Protein AF-A0A662UZI4-F1 (afdb_monomer)

Mean predicted aligned error: 4.35 Å

pLDDT: mean 87.98, std 11.92, range [49.69, 98.0]

Structure (mmCIF, N/CA/C/O backbone):
data_AF-A0A662UZI4-F1
#
_entry.id   AF-A0A662UZI4-F1
#
loop_
_atom_site.group_PDB
_atom_site.id
_atom_site.type_symbol
_atom_site.label_atom_id
_atom_site.label_alt_id
_atom_site.label_comp_id
_atom_site.label_asym_id
_atom_site.label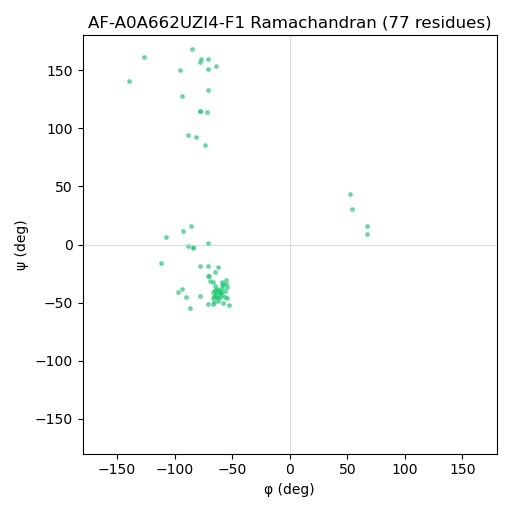_entity_id
_atom_site.label_seq_id
_atom_site.pdbx_PDB_ins_code
_atom_site.Cartn_x
_atom_site.Cartn_y
_atom_site.Cartn_z
_atom_site.occupancy
_atom_site.B_iso_or_equiv
_atom_site.auth_seq_id
_atom_site.auth_comp_id
_atom_site.auth_asym_id
_atom_site.auth_atom_id
_atom_site.pdbx_PDB_model_num
ATOM 1 N N . MET A 1 1 ? -1.721 0.558 14.953 1.00 70.94 1 MET A N 1
ATOM 2 C CA . MET A 1 1 ? -0.826 0.140 13.858 1.00 70.94 1 MET A CA 1
ATOM 3 C C . MET A 1 1 ? -0.934 -1.366 13.740 1.00 70.94 1 MET A C 1
ATOM 5 O O . MET A 1 1 ? -0.821 -2.032 14.765 1.00 70.94 1 MET A O 1
ATOM 9 N N . ILE A 1 2 ? -1.247 -1.886 12.557 1.00 77.06 2 ILE A N 1
ATOM 10 C CA . ILE A 1 2 ? -1.406 -3.329 12.341 1.00 77.06 2 ILE A CA 1
ATOM 11 C C . ILE A 1 2 ? -0.051 -4.038 12.415 1.00 77.06 2 ILE A C 1
ATOM 13 O O . ILE A 1 2 ? 0.910 -3.625 11.770 1.00 77.06 2 ILE A O 1
ATOM 17 N N . ASP A 1 3 ? 0.010 -5.143 13.159 1.00 78.06 3 ASP A N 1
ATOM 18 C CA . ASP A 1 3 ? 1.131 -6.079 13.101 1.00 78.06 3 ASP A CA 1
ATOM 19 C C . ASP A 1 3 ? 0.878 -7.128 12.013 1.00 78.06 3 ASP A C 1
ATOM 21 O O . ASP A 1 3 ? 0.234 -8.157 12.230 1.00 78.06 3 ASP A O 1
ATOM 25 N N . ALA A 1 4 ? 1.401 -6.863 10.817 1.00 76.06 4 ALA A N 1
ATOM 26 C CA . ALA A 1 4 ? 1.186 -7.712 9.652 1.00 76.06 4 ALA A CA 1
ATOM 27 C C . ALA A 1 4 ? 1.920 -9.069 9.708 1.00 76.06 4 ALA A C 1
ATOM 29 O O . ALA A 1 4 ? 1.815 -9.852 8.765 1.00 76.06 4 ALA A O 1
ATOM 30 N N . ARG A 1 5 ? 2.658 -9.389 10.786 1.00 78.06 5 ARG A N 1
ATOM 31 C CA . ARG A 1 5 ? 3.366 -10.678 10.936 1.00 78.06 5 ARG A CA 1
ATOM 32 C C . ARG A 1 5 ? 2.431 -11.885 11.030 1.00 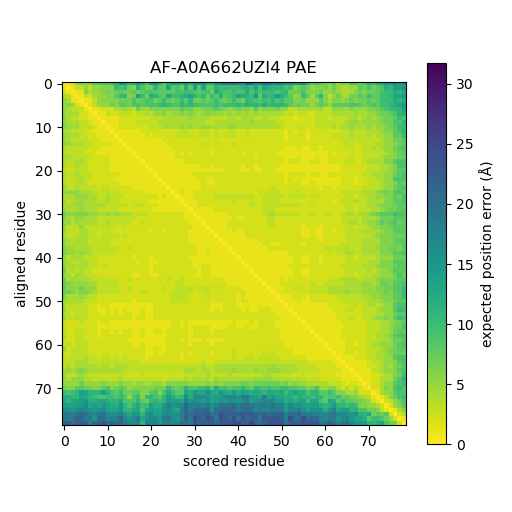78.06 5 ARG A C 1
ATOM 34 O O . ARG A 1 5 ? 2.864 -12.988 10.712 1.00 78.06 5 ARG A O 1
ATOM 41 N N . PHE A 1 6 ? 1.183 -11.679 11.449 1.00 76.38 6 PHE A N 1
ATOM 42 C CA . PHE A 1 6 ? 0.190 -12.743 11.645 1.00 76.38 6 PHE A CA 1
ATOM 43 C C . PHE A 1 6 ? -0.916 -12.752 10.581 1.00 76.38 6 PHE A C 1
ATOM 45 O O . PHE A 1 6 ? -1.878 -13.506 10.700 1.00 76.38 6 PHE A O 1
ATOM 52 N N . ILE A 1 7 ? -0.792 -11.920 9.544 1.00 82.88 7 ILE A N 1
ATOM 53 C CA . ILE A 1 7 ? -1.762 -11.846 8.450 1.00 82.88 7 ILE A CA 1
ATOM 54 C C . ILE A 1 7 ? -1.299 -12.766 7.323 1.00 82.88 7 ILE A C 1
ATOM 56 O O . ILE A 1 7 ? -0.174 -12.641 6.834 1.00 82.88 7 ILE A O 1
ATOM 60 N N . ASP A 1 8 ? -2.180 -13.654 6.861 1.00 87.44 8 ASP A N 1
ATOM 61 C CA . ASP A 1 8 ? -1.941 -14.402 5.628 1.00 87.44 8 ASP A CA 1
ATOM 62 C C . ASP A 1 8 ? -2.125 -13.486 4.411 1.00 87.44 8 ASP A C 1
ATOM 64 O O . ASP A 1 8 ? -3.193 -13.410 3.802 1.00 87.44 8 ASP A O 1
ATOM 68 N N . LEU A 1 9 ? -1.055 -12.780 4.048 1.00 90.19 9 LEU A N 1
ATOM 69 C CA . LEU A 1 9 ? -1.050 -11.842 2.926 1.00 90.19 9 LEU A CA 1
ATOM 70 C C . LEU A 1 9 ? -1.419 -12.516 1.601 1.00 90.19 9 LEU A C 1
ATOM 72 O O . LEU A 1 9 ? -2.031 -11.879 0.746 1.00 90.19 9 LEU A O 1
ATOM 76 N N . ARG A 1 10 ? -1.073 -13.794 1.414 1.00 89.81 10 ARG A N 1
ATOM 77 C CA . ARG A 1 10 ? -1.307 -14.514 0.151 1.00 89.81 10 ARG A CA 1
ATOM 78 C C . ARG A 1 10 ? -2.785 -14.779 -0.095 1.00 89.81 10 ARG A C 1
ATOM 80 O O . ARG A 1 10 ? -3.185 -14.867 -1.251 1.00 89.81 10 ARG A O 1
ATOM 87 N N . SER A 1 11 ? -3.574 -14.865 0.973 1.00 89.31 11 SER A N 1
ATOM 88 C CA . SER A 1 11 ? -5.028 -14.991 0.885 1.00 89.31 11 SER A CA 1
ATOM 89 C C . SER A 1 11 ? -5.718 -13.708 0.409 1.00 89.31 11 SER A C 1
ATOM 91 O O . SER A 1 11 ? -6.848 -13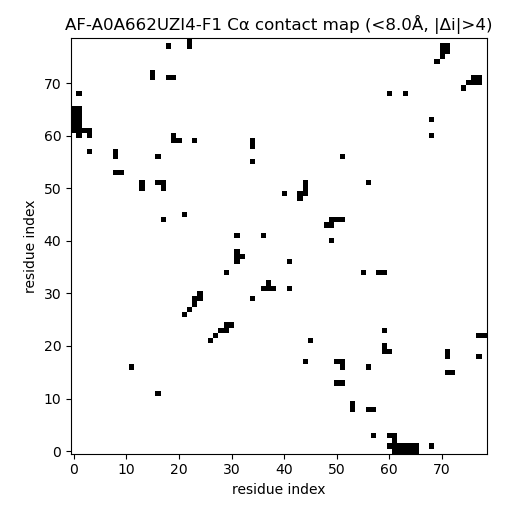.779 -0.064 1.00 89.31 11 SER A O 1
ATOM 93 N N . ILE A 1 12 ? -5.047 -12.549 0.492 1.00 89.94 12 ILE A N 1
ATOM 94 C CA . ILE A 1 12 ? -5.621 -11.247 0.136 1.00 89.94 12 ILE A CA 1
ATOM 95 C C . ILE A 1 12 ? -5.629 -11.082 -1.396 1.00 89.94 12 ILE A C 1
ATOM 97 O O . ILE A 1 12 ? -4.546 -10.973 -1.992 1.00 89.94 12 ILE A O 1
ATOM 101 N N . PRO A 1 13 ? -6.814 -11.009 -2.036 1.00 91.50 13 PRO A N 1
ATOM 102 C CA . PRO A 1 13 ? -6.954 -10.869 -3.486 1.00 91.50 13 PRO A CA 1
ATOM 103 C C . PRO A 1 13 ? -6.381 -9.558 -4.036 1.00 91.50 13 PRO A C 1
ATOM 105 O O . PRO A 1 13 ? -6.360 -8.537 -3.350 1.00 91.50 13 PRO A O 1
ATOM 108 N N . ASP A 1 14 ? -5.962 -9.553 -5.304 1.00 92.62 14 ASP A N 1
ATOM 109 C CA . ASP A 1 14 ? -5.350 -8.374 -5.932 1.00 92.62 14 ASP A CA 1
ATOM 110 C C . ASP A 1 14 ? -6.260 -7.134 -5.921 1.00 92.62 14 ASP A C 1
ATOM 112 O O . ASP A 1 14 ? -5.761 -6.032 -5.704 1.00 92.62 14 ASP A O 1
ATOM 116 N N . ASP A 1 15 ? -7.576 -7.278 -6.102 1.00 90.19 15 ASP A N 1
ATOM 117 C CA . ASP A 1 15 ? -8.523 -6.153 -6.056 1.00 90.19 15 ASP A CA 1
ATOM 118 C C . ASP A 1 15 ? -8.543 -5.482 -4.676 1.00 90.19 15 ASP A C 1
ATOM 120 O O . ASP A 1 15 ? -8.550 -4.255 -4.578 1.00 90.19 15 ASP A O 1
ATOM 124 N N . VAL A 1 16 ? -8.475 -6.273 -3.603 1.00 90.75 16 VAL A N 1
ATOM 125 C CA . VAL A 1 16 ? -8.356 -5.767 -2.233 1.00 90.75 16 VAL A CA 1
ATOM 126 C C . VAL A 1 16 ? -7.026 -5.038 -2.063 1.00 90.75 16 VAL A C 1
ATOM 128 O O . VAL A 1 16 ? -6.985 -3.929 -1.534 1.00 90.75 16 VAL A O 1
ATOM 131 N N . ARG A 1 17 ? -5.927 -5.607 -2.571 1.00 93.75 17 ARG A N 1
ATOM 132 C CA . ARG A 1 17 ? -4.606 -4.962 -2.502 1.00 93.75 17 ARG A CA 1
ATOM 133 C C . ARG A 1 17 ? -4.590 -3.616 -3.223 1.00 93.75 17 ARG A C 1
ATOM 135 O O . ARG A 1 17 ? -4.007 -2.660 -2.710 1.00 93.75 17 ARG A O 1
ATOM 142 N N . TYR A 1 18 ? -5.229 -3.528 -4.390 1.00 93.38 18 TYR A N 1
ATOM 143 C CA . TYR A 1 18 ? -5.372 -2.272 -5.124 1.00 93.38 18 TYR A CA 1
ATOM 144 C C . TYR A 1 18 ? -6.227 -1.259 -4.366 1.00 93.38 18 TYR A C 1
ATOM 146 O O . TYR A 1 18 ? -5.848 -0.092 -4.322 1.00 93.38 18 TYR A O 1
ATOM 154 N N . ARG A 1 19 ? -7.313 -1.690 -3.715 1.00 90.00 19 ARG A N 1
ATOM 155 C CA . ARG A 1 19 ? -8.130 -0.813 -2.862 1.00 90.00 19 ARG A CA 1
ATOM 156 C C . ARG A 1 19 ? -7.331 -0.229 -1.702 1.00 90.00 19 ARG A C 1
ATOM 158 O O . ARG A 1 19 ? -7.366 0.979 -1.495 1.00 90.00 19 ARG A O 1
ATOM 165 N N . VAL A 1 20 ? -6.530 -1.042 -1.007 1.00 92.62 20 VAL A N 1
ATOM 166 C CA . VAL A 1 20 ? -5.634 -0.529 0.045 1.00 92.62 20 VAL A CA 1
ATOM 167 C C . VAL A 1 20 ? -4.635 0.475 -0.538 1.00 92.62 20 VAL A C 1
ATOM 169 O O . VAL A 1 20 ? -4.371 1.511 0.069 1.00 92.62 20 VAL A O 1
ATOM 172 N N . PHE A 1 21 ? -4.081 0.197 -1.724 1.00 94.38 21 PHE A N 1
ATOM 173 C CA . PHE A 1 21 ? -3.131 1.105 -2.371 1.00 94.38 21 PHE A CA 1
ATOM 174 C C . PHE A 1 21 ? -3.781 2.452 -2.682 1.00 94.38 21 PHE A C 1
ATOM 176 O O . PHE A 1 21 ? -3.210 3.496 -2.367 1.00 94.38 21 PHE A O 1
ATOM 183 N N . ASP A 1 22 ? -4.967 2.428 -3.287 1.00 92.31 22 ASP A N 1
ATOM 184 C CA . ASP A 1 22 ? -5.680 3.638 -3.671 1.00 92.31 22 ASP A CA 1
ATOM 185 C C . ASP A 1 22 ? -6.132 4.445 -2.452 1.00 92.31 22 ASP A C 1
ATOM 187 O O . ASP A 1 22 ? -5.924 5.654 -2.425 1.00 92.31 22 ASP A O 1
ATOM 191 N N . TYR A 1 23 ? -6.614 3.794 -1.391 1.00 91.75 23 TYR A N 1
ATOM 192 C CA . TYR A 1 23 ? -6.962 4.467 -0.138 1.00 91.75 23 TYR A CA 1
ATOM 193 C C . TYR A 1 23 ? -5.768 5.220 0.467 1.00 91.75 23 TYR A C 1
ATOM 195 O O . TYR A 1 23 ? -5.850 6.417 0.766 1.00 91.75 23 TYR A O 1
ATOM 203 N N . LEU A 1 24 ? -4.618 4.548 0.591 1.00 93.56 24 LEU A N 1
ATOM 204 C CA . LEU A 1 24 ? -3.403 5.182 1.100 1.00 93.56 24 LEU A CA 1
ATOM 205 C C . LEU A 1 24 ? -2.982 6.365 0.221 1.00 93.56 24 LEU A C 1
ATOM 207 O O . LEU A 1 24 ? -2.595 7.415 0.735 1.00 93.56 24 LEU A O 1
ATOM 211 N N . TRP A 1 25 ? -3.079 6.211 -1.099 1.00 93.38 25 TRP A N 1
ATOM 212 C CA . TRP A 1 25 ? -2.666 7.226 -2.060 1.00 93.38 25 TRP A CA 1
ATOM 213 C C . TRP A 1 25 ? -3.596 8.448 -2.085 1.00 93.38 25 TRP A C 1
ATOM 215 O O . TRP A 1 25 ? -3.142 9.596 -2.038 1.00 93.38 25 TRP A O 1
ATOM 225 N N . SER A 1 26 ? -4.896 8.206 -2.209 1.00 90.50 26 SER A N 1
ATOM 226 C CA . SER A 1 26 ? -5.913 9.204 -2.536 1.00 90.50 26 SER A CA 1
ATOM 227 C C . SER A 1 26 ? -6.479 9.859 -1.277 1.00 90.50 26 SER A C 1
ATOM 229 O O . SER A 1 26 ? -6.530 11.092 -1.220 1.00 90.50 26 SER A O 1
ATOM 231 N N . ALA A 1 27 ? -6.803 9.067 -0.249 1.00 90.31 27 ALA A N 1
ATOM 232 C CA . ALA A 1 27 ? -7.356 9.565 1.009 1.00 90.31 27 ALA A CA 1
ATOM 233 C C . ALA A 1 27 ? -6.251 9.978 1.994 1.00 90.31 27 ALA A C 1
ATOM 235 O O . ALA A 1 27 ? -6.201 11.133 2.417 1.00 90.31 27 ALA A O 1
ATOM 236 N N . LYS A 1 28 ? -5.303 9.079 2.302 1.00 92.56 28 LYS A N 1
ATOM 237 C CA . LYS A 1 28 ? -4.242 9.353 3.298 1.00 92.56 28 LYS A CA 1
ATOM 238 C C . LYS A 1 28 ? -3.037 10.120 2.746 1.00 92.56 28 LYS A C 1
ATOM 240 O O . LYS A 1 28 ? -2.132 10.458 3.506 1.00 92.56 28 LYS A O 1
ATOM 245 N N . ARG A 1 29 ? -3.013 10.409 1.438 1.00 94.62 29 ARG A N 1
ATOM 246 C CA . ARG A 1 29 ? -1.932 11.147 0.750 1.00 94.62 29 ARG A CA 1
ATOM 247 C C . ARG A 1 29 ? -0.539 10.542 0.972 1.00 94.62 29 ARG A C 1
ATOM 249 O O . ARG A 1 29 ? 0.471 11.247 0.943 1.00 94.62 29 ARG A O 1
ATOM 256 N N . VAL A 1 30 ? -0.471 9.226 1.156 1.00 95.50 30 VAL A N 1
ATOM 257 C CA . VAL A 1 30 ? 0.777 8.477 1.298 1.00 95.50 30 VAL A CA 1
ATOM 258 C C . VAL A 1 30 ? 1.471 8.414 -0.060 1.00 95.50 30 VAL A C 1
ATOM 260 O O . VAL A 1 30 ? 0.986 7.811 -1.016 1.00 95.50 30 VAL A O 1
ATOM 263 N N . GLY A 1 31 ? 2.634 9.056 -0.143 1.00 94.94 31 GLY A N 1
ATOM 264 C CA . GLY A 1 31 ? 3.459 9.064 -1.346 1.00 94.94 31 GLY A CA 1
ATOM 265 C C . GLY A 1 31 ? 4.376 7.846 -1.461 1.00 94.94 31 GLY A C 1
ATOM 266 O O . GLY A 1 31 ? 4.639 7.126 -0.498 1.00 94.94 31 GLY A O 1
ATOM 267 N N . SER A 1 32 ? 4.970 7.676 -2.643 1.00 95.75 32 SER A N 1
ATOM 268 C CA . SER A 1 32 ? 5.885 6.567 -2.953 1.00 95.75 32 SER A CA 1
ATOM 269 C C . SER A 1 32 ? 7.069 6.449 -1.984 1.00 95.75 32 SER A C 1
ATOM 271 O O . SER A 1 32 ? 7.524 5.344 -1.709 1.00 95.75 32 SER A O 1
ATOM 273 N N . ARG A 1 33 ? 7.539 7.573 -1.423 1.00 95.88 33 ARG A N 1
ATOM 274 C CA . ARG A 1 33 ? 8.623 7.598 -0.429 1.00 95.88 33 ARG A CA 1
ATOM 275 C C . ARG A 1 33 ? 8.240 6.891 0.872 1.00 95.88 33 ARG A C 1
ATOM 277 O O . ARG A 1 33 ? 9.060 6.154 1.398 1.00 95.88 33 ARG A O 1
ATOM 284 N N . ALA A 1 34 ? 7.020 7.100 1.362 1.00 94.94 34 ALA A N 1
ATOM 285 C CA . ALA A 1 34 ? 6.529 6.455 2.581 1.00 94.94 34 ALA A CA 1
ATOM 286 C C . ALA A 1 34 ? 6.263 4.955 2.374 1.00 94.94 34 ALA A C 1
ATOM 288 O O . ALA A 1 34 ? 6.395 4.172 3.302 1.00 94.94 34 ALA A O 1
ATOM 289 N N . LEU A 1 35 ? 5.949 4.552 1.140 1.00 95.44 35 LEU A N 1
ATOM 290 C CA . LEU A 1 35 ? 5.827 3.147 0.740 1.00 95.44 35 LEU A CA 1
ATOM 291 C C . LEU A 1 35 ? 7.168 2.496 0.369 1.00 95.44 35 LEU A C 1
ATOM 293 O O . LEU A 1 35 ? 7.189 1.318 0.013 1.00 95.44 35 LEU A O 1
ATOM 297 N N . GLU A 1 36 ? 8.271 3.252 0.404 1.00 96.81 36 GLU A N 1
ATOM 298 C CA . GLU A 1 36 ? 9.607 2.800 -0.003 1.00 96.81 36 GLU A CA 1
ATOM 299 C C . GLU A 1 36 ? 9.630 2.172 -1.411 1.00 96.81 36 GLU A C 1
ATOM 301 O O . GLU A 1 36 ? 10.249 1.132 -1.662 1.00 96.81 36 GLU A O 1
ATOM 306 N N . ILE A 1 37 ? 8.928 2.809 -2.351 1.00 97.06 37 ILE A N 1
ATOM 307 C CA . ILE A 1 37 ? 8.906 2.437 -3.768 1.00 97.06 37 ILE A CA 1
ATOM 308 C C . ILE A 1 37 ? 9.253 3.632 -4.653 1.00 97.06 37 ILE A C 1
ATOM 310 O O . ILE A 1 37 ? 9.142 4.797 -4.265 1.00 97.06 37 ILE A O 1
ATOM 314 N N . SER A 1 38 ? 9.647 3.352 -5.894 1.00 98.00 38 SER A N 1
ATOM 315 C CA . SER A 1 38 ? 9.824 4.406 -6.890 1.00 98.00 38 SER A CA 1
ATOM 316 C C . SER A 1 38 ? 8.474 4.983 -7.329 1.00 98.00 38 SER A C 1
ATOM 318 O O . SER A 1 38 ? 7.455 4.289 -7.363 1.00 98.00 38 SER A O 1
ATOM 320 N N . SER A 1 39 ? 8.472 6.255 -7.732 1.00 96.88 39 SER A N 1
ATOM 321 C CA . SER A 1 39 ? 7.306 6.898 -8.353 1.00 96.88 39 SER A CA 1
ATOM 322 C C . SER A 1 39 ? 6.856 6.168 -9.626 1.00 96.88 39 SER A C 1
ATOM 324 O O . SER A 1 39 ? 5.661 6.055 -9.885 1.00 96.88 39 SER A O 1
ATOM 326 N N . SER A 1 40 ? 7.804 5.607 -10.385 1.00 98.00 40 SER A N 1
ATOM 327 C CA . SER A 1 40 ? 7.526 4.763 -11.552 1.00 98.00 40 SER A CA 1
ATOM 328 C C . SER A 1 40 ? 6.757 3.494 -11.172 1.00 98.00 40 SER A C 1
ATOM 330 O O . SER A 1 40 ? 5.744 3.183 -11.798 1.00 98.00 40 SER A O 1
ATOM 332 N N . LEU A 1 41 ? 7.176 2.789 -10.112 1.00 97.50 41 LEU A N 1
ATOM 333 C CA . LEU A 1 41 ? 6.459 1.607 -9.632 1.00 97.50 41 LEU A CA 1
ATOM 334 C C . LEU A 1 41 ? 5.057 1.966 -9.138 1.00 97.50 41 LEU A C 1
ATOM 336 O O . LEU A 1 41 ? 4.102 1.305 -9.537 1.00 97.50 41 LEU A O 1
ATOM 340 N N . ALA A 1 42 ? 4.919 3.043 -8.360 1.00 96.62 42 ALA A N 1
ATOM 341 C CA . ALA A 1 42 ? 3.611 3.547 -7.947 1.00 96.62 42 ALA A CA 1
ATOM 342 C C . ALA A 1 42 ? 2.707 3.814 -9.164 1.00 96.62 42 ALA A C 1
ATOM 344 O O . ALA A 1 42 ? 1.573 3.348 -9.208 1.00 96.62 42 ALA A O 1
ATOM 345 N N . ASN A 1 43 ? 3.226 4.476 -10.202 1.00 96.81 43 ASN A N 1
ATOM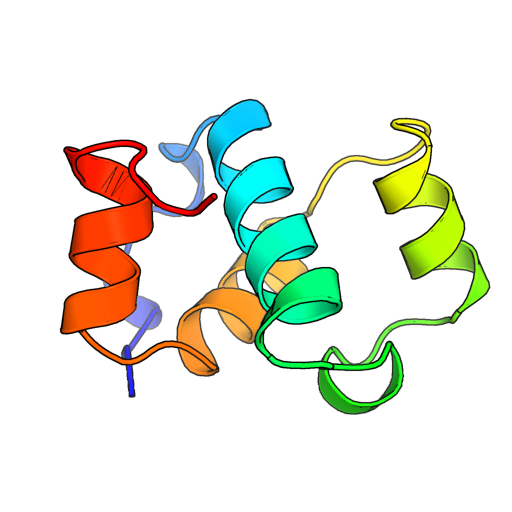 346 C CA . ASN 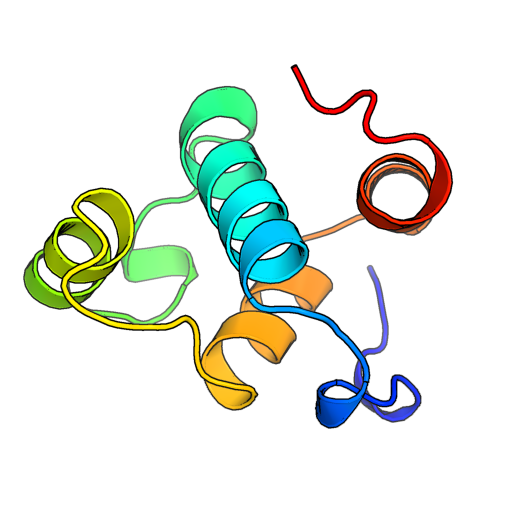A 1 43 ? 2.464 4.751 -11.417 1.00 96.81 43 ASN A CA 1
ATOM 347 C C . ASN A 1 43 ? 2.090 3.471 -12.187 1.00 96.81 43 ASN A C 1
ATOM 349 O O . ASN A 1 43 ? 0.979 3.356 -12.700 1.00 96.81 43 ASN A O 1
ATOM 353 N N . MET A 1 44 ? 2.981 2.480 -12.265 1.00 97.88 44 MET A N 1
ATOM 354 C CA . MET A 1 44 ? 2.658 1.188 -12.880 1.00 97.88 44 MET A CA 1
ATOM 355 C C . MET A 1 44 ? 1.554 0.445 -12.123 1.00 97.88 44 MET A C 1
ATOM 357 O O . MET A 1 44 ? 0.705 -0.163 -12.769 1.00 97.88 44 MET A O 1
ATOM 361 N N . ILE A 1 45 ? 1.549 0.513 -10.789 1.00 96.69 45 ILE A N 1
ATOM 362 C CA . ILE A 1 45 ? 0.496 -0.070 -9.948 1.00 96.69 45 ILE A CA 1
ATOM 363 C C . ILE A 1 45 ? -0.830 0.653 -10.191 1.00 96.69 45 ILE A C 1
ATOM 365 O O . ILE A 1 45 ? -1.810 -0.003 -10.524 1.00 96.69 45 ILE A O 1
ATOM 369 N N . LYS A 1 46 ? -0.850 1.994 -10.151 1.00 92.75 46 LYS A N 1
ATOM 370 C CA . LYS A 1 46 ? -2.063 2.791 -10.423 1.00 92.75 46 LYS A CA 1
ATOM 371 C C . LYS A 1 46 ? -2.699 2.486 -11.778 1.00 92.75 46 LYS A C 1
ATOM 373 O O . LYS A 1 46 ? -3.912 2.524 -11.909 1.00 92.75 46 LYS A O 1
ATOM 378 N N . ASN A 1 47 ? -1.880 2.179 -12.781 1.00 94.62 47 ASN A N 1
ATOM 379 C CA . ASN A 1 47 ? -2.345 1.841 -14.125 1.00 94.62 47 ASN A CA 1
ATOM 380 C C . ASN A 1 47 ? -2.544 0.328 -14.345 1.00 94.62 47 ASN A C 1
ATOM 382 O O . ASN A 1 47 ? -2.620 -0.108 -15.492 1.00 94.62 47 ASN A O 1
ATOM 386 N N . GLY A 1 48 ? -2.528 -0.497 -13.292 1.00 93.38 48 GLY A N 1
ATOM 387 C CA . GLY A 1 48 ? -2.736 -1.949 -13.386 1.00 93.38 48 GLY A CA 1
ATOM 388 C C . GLY A 1 48 ? -1.632 -2.724 -14.123 1.00 93.38 48 GLY A C 1
ATOM 389 O O . GLY A 1 48 ? -1.771 -3.913 -14.390 1.00 93.38 48 GLY A O 1
ATOM 390 N N . LYS A 1 49 ? -0.503 -2.083 -14.452 1.00 96.69 49 LYS A N 1
ATOM 391 C CA . LYS A 1 49 ? 0.627 -2.700 -15.179 1.00 96.69 49 LYS A CA 1
ATOM 392 C C . LYS A 1 49 ? 1.506 -3.575 -14.282 1.00 96.69 49 LYS A C 1
ATOM 394 O O . LYS A 1 49 ? 2.321 -4.369 -14.769 1.00 96.69 49 LYS A O 1
ATOM 399 N N . ARG A 1 50 ? 1.402 -3.386 -12.966 1.00 97.06 50 ARG A N 1
ATOM 400 C CA . ARG A 1 50 ? 2.094 -4.163 -11.934 1.00 97.06 50 ARG A CA 1
ATOM 401 C C . ARG A 1 50 ? 1.148 -4.427 -10.772 1.00 97.06 50 ARG A C 1
ATOM 403 O O . ARG A 1 50 ? 0.391 -3.539 -10.387 1.00 97.06 50 ARG A O 1
ATOM 410 N N . ARG A 1 51 ? 1.226 -5.640 -10.224 1.00 96.62 51 ARG A N 1
ATOM 411 C CA . ARG A 1 51 ? 0.504 -6.053 -9.016 1.00 96.62 51 ARG A CA 1
ATOM 412 C C . ARG A 1 51 ? 1.187 -5.515 -7.764 1.00 96.62 51 ARG A C 1
ATOM 414 O O . ARG A 1 51 ? 2.393 -5.253 -7.770 1.00 96.62 51 ARG A O 1
ATOM 421 N N . VAL A 1 52 ? 0.420 -5.406 -6.686 1.00 97.19 52 VAL A N 1
ATOM 422 C CA . VAL A 1 52 ? 0.943 -5.129 -5.347 1.00 97.19 52 VAL A CA 1
ATOM 423 C C . VAL A 1 52 ? 1.534 -6.422 -4.779 1.00 97.19 52 VAL A C 1
ATOM 425 O O . VAL A 1 52 ? 0.824 -7.400 -4.546 1.00 97.19 52 VAL A O 1
ATOM 428 N N . THR A 1 53 ? 2.847 -6.443 -4.564 1.00 96.75 53 THR A N 1
ATOM 429 C CA . THR A 1 53 ? 3.543 -7.600 -3.979 1.00 96.75 53 THR A CA 1
ATOM 430 C C . THR A 1 53 ? 3.212 -7.758 -2.497 1.00 96.75 53 THR A C 1
ATOM 432 O O . THR A 1 53 ? 2.854 -6.786 -1.839 1.00 96.75 53 THR A O 1
ATOM 435 N N . ASP A 1 54 ? 3.421 -8.950 -1.930 1.00 95.88 54 ASP A N 1
ATOM 436 C CA . ASP A 1 54 ? 3.239 -9.189 -0.486 1.00 95.88 54 ASP A CA 1
ATOM 437 C C . ASP A 1 54 ? 4.093 -8.238 0.364 1.00 95.88 54 ASP A C 1
ATOM 439 O O . ASP A 1 54 ? 3.637 -7.698 1.366 1.00 95.88 54 ASP A O 1
ATOM 443 N N . SER A 1 55 ? 5.331 -7.975 -0.064 1.00 95.06 55 SER A N 1
ATOM 444 C CA . SER A 1 55 ? 6.239 -7.061 0.635 1.00 95.06 55 SER A CA 1
ATOM 445 C C . SER A 1 55 ? 5.772 -5.606 0.608 1.00 95.06 55 SER A C 1
ATOM 447 O O . SER A 1 55 ? 6.060 -4.855 1.538 1.00 95.06 55 SER A O 1
ATOM 449 N N . LEU A 1 56 ? 5.095 -5.180 -0.460 1.00 96.88 56 LEU A N 1
ATOM 450 C CA . LEU A 1 56 ? 4.502 -3.849 -0.540 1.00 96.88 56 LEU A CA 1
ATOM 451 C C . LEU A 1 56 ? 3.201 -3.797 0.265 1.00 96.88 56 LEU A C 1
ATOM 453 O O . LEU A 1 56 ? 3.022 -2.875 1.052 1.00 96.88 56 LEU A O 1
ATOM 457 N N . LEU A 1 57 ? 2.352 -4.820 0.141 1.00 95.69 57 LEU A N 1
ATOM 458 C CA . LEU A 1 57 ? 1.124 -4.944 0.919 1.00 95.69 57 LEU A CA 1
ATOM 459 C C . LEU A 1 57 ? 1.414 -4.893 2.419 1.00 95.69 57 LEU A C 1
ATOM 461 O O . LEU A 1 57 ? 0.769 -4.137 3.128 1.00 95.69 57 LEU A O 1
ATOM 465 N N . LYS A 1 58 ? 2.428 -5.618 2.899 1.00 94.25 58 LYS A N 1
ATOM 466 C CA . LYS A 1 58 ? 2.839 -5.587 4.307 1.00 94.25 58 LYS A CA 1
ATOM 467 C C . LYS A 1 58 ? 3.092 -4.156 4.802 1.00 94.25 58 LYS A C 1
ATOM 469 O O . LYS A 1 58 ? 2.496 -3.744 5.790 1.00 94.25 58 LYS A O 1
ATOM 474 N N . ARG A 1 59 ? 3.917 -3.394 4.074 1.00 94.81 59 ARG A N 1
ATOM 475 C CA . ARG A 1 59 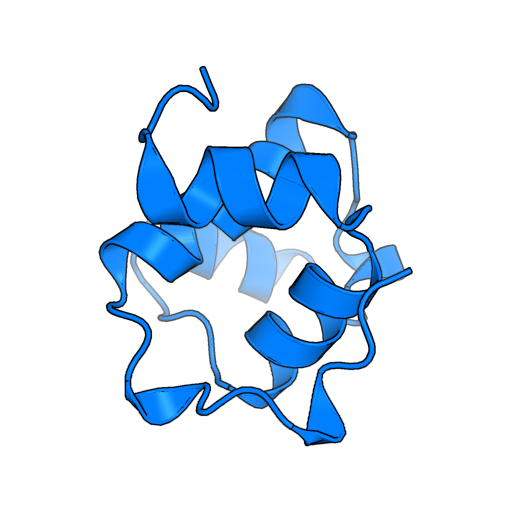? 4.230 -1.988 4.386 1.00 94.81 59 ARG A CA 1
ATOM 476 C C . ARG A 1 59 ? 2.988 -1.102 4.350 1.00 94.81 59 ARG A C 1
ATOM 478 O O . ARG A 1 59 ? 2.827 -0.230 5.188 1.00 94.81 59 ARG A O 1
ATOM 485 N N . MET A 1 60 ? 2.093 -1.338 3.394 1.00 94.81 60 MET A N 1
ATOM 486 C CA . MET A 1 60 ? 0.821 -0.623 3.305 1.00 94.81 60 MET A CA 1
ATOM 487 C C . MET A 1 60 ? -0.077 -0.896 4.518 1.00 94.81 60 MET A C 1
ATOM 489 O O . MET A 1 60 ? -0.619 0.042 5.090 1.00 94.81 60 MET A O 1
ATOM 493 N N . LEU A 1 61 ? -0.205 -2.159 4.936 1.00 92.81 61 LEU A N 1
ATOM 494 C CA . LEU A 1 61 ? -1.017 -2.546 6.093 1.00 92.81 61 LEU A CA 1
ATOM 495 C C . LEU A 1 61 ? -0.463 -1.971 7.401 1.00 92.81 61 LEU A C 1
ATOM 497 O O . LEU A 1 61 ? -1.234 -1.549 8.256 1.00 92.81 61 LEU A O 1
ATOM 501 N N . GLU A 1 62 ? 0.860 -1.880 7.540 1.00 92.25 62 GLU A N 1
ATOM 502 C CA . GLU A 1 62 ? 1.512 -1.236 8.690 1.00 92.25 62 GLU A CA 1
ATOM 503 C C . GLU A 1 62 ? 1.176 0.266 8.804 1.00 92.25 62 GLU A C 1
ATOM 505 O O . GLU A 1 62 ? 1.281 0.830 9.889 1.00 92.25 62 GLU A O 1
ATOM 510 N N . LEU A 1 63 ? 0.705 0.918 7.734 1.00 92.88 63 LEU A N 1
ATOM 511 C CA . LEU A 1 63 ? 0.248 2.318 7.750 1.00 92.88 63 LEU A CA 1
ATOM 512 C C . LEU A 1 63 ? -1.241 2.479 8.109 1.00 92.88 63 LEU A C 1
ATOM 514 O O . LEU A 1 63 ? -1.741 3.611 8.172 1.00 92.88 63 LEU A O 1
ATOM 518 N N . LEU A 1 64 ? -1.950 1.370 8.332 1.00 90.50 64 LEU A N 1
ATOM 519 C CA . LEU A 1 64 ? -3.359 1.365 8.709 1.00 90.50 64 LEU A CA 1
ATOM 520 C C . LEU A 1 64 ? -3.553 1.265 10.227 1.00 90.50 64 LEU A C 1
ATOM 522 O O . LEU A 1 64 ? -2.768 0.645 10.966 1.00 90.50 64 LEU A O 1
ATOM 526 N N . THR A 1 65 ? -4.647 1.855 10.701 1.00 90.12 65 THR A N 1
ATOM 527 C CA . THR A 1 65 ? -5.225 1.499 11.998 1.00 90.12 65 THR A CA 1
ATOM 528 C C . THR A 1 65 ? -6.004 0.179 11.889 1.00 90.12 65 THR A C 1
ATOM 530 O O . THR A 1 65 ? -6.357 -0.244 10.784 1.00 90.12 65 THR A O 1
ATOM 533 N N . PRO A 1 66 ? -6.256 -0.519 13.011 1.0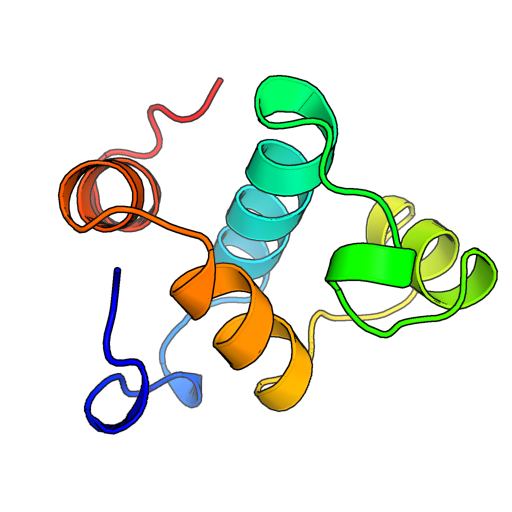0 85.62 66 PRO A N 1
ATOM 534 C CA . PRO A 1 66 ? -7.113 -1.703 13.009 1.00 85.62 66 PRO A CA 1
ATOM 535 C C . PRO A 1 66 ? -8.503 -1.463 12.415 1.00 85.62 66 PRO A C 1
ATOM 537 O O . PRO A 1 66 ? -9.019 -2.327 11.714 1.00 85.62 66 PRO A O 1
ATOM 540 N N . GLU A 1 67 ? -9.076 -0.287 12.651 1.00 86.19 67 GLU A N 1
ATOM 541 C CA . GLU A 1 67 ? -10.389 0.111 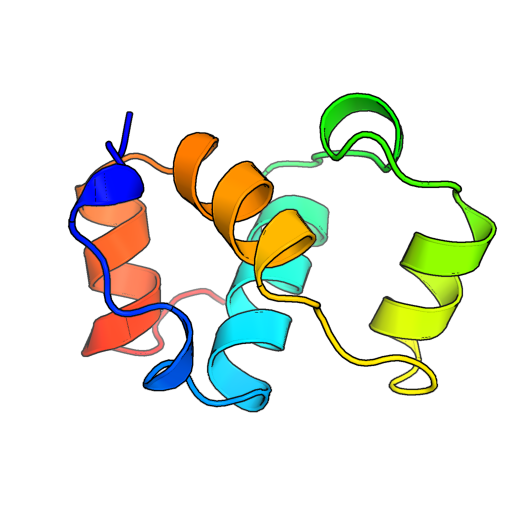12.142 1.00 86.19 67 GLU A CA 1
ATOM 542 C C . GLU A 1 67 ? -10.360 0.245 10.614 1.00 86.19 67 GLU A C 1
ATOM 544 O O . GLU A 1 67 ? -11.129 -0.423 9.929 1.00 86.19 67 GLU A O 1
ATOM 549 N N . GLU A 1 68 ? -9.392 0.994 10.070 1.00 87.50 68 GLU A N 1
ATOM 550 C CA . GLU A 1 68 ? -9.204 1.154 8.618 1.00 87.50 68 GLU A CA 1
ATOM 551 C C . GLU A 1 68 ? -8.955 -0.195 7.918 1.00 87.50 68 GLU A C 1
ATOM 553 O O . GLU A 1 68 ? -9.385 -0.422 6.786 1.00 87.50 68 GLU A O 1
ATOM 558 N N . TYR A 1 69 ? -8.252 -1.109 8.591 1.00 83.06 69 TYR A N 1
ATOM 559 C CA . TYR A 1 69 ? -8.006 -2.458 8.090 1.00 83.06 69 TYR A CA 1
ATOM 560 C C . TYR A 1 69 ? -9.295 -3.283 7.983 1.00 83.06 69 TYR A C 1
ATOM 562 O O . TYR A 1 69 ? -9.514 -3.946 6.968 1.00 83.06 69 TYR A O 1
ATOM 570 N N . VAL A 1 70 ? -10.157 -3.234 9.002 1.00 79.12 70 VAL A N 1
ATOM 571 C CA . VAL A 1 70 ? -11.450 -3.933 8.991 1.00 79.12 70 VAL A CA 1
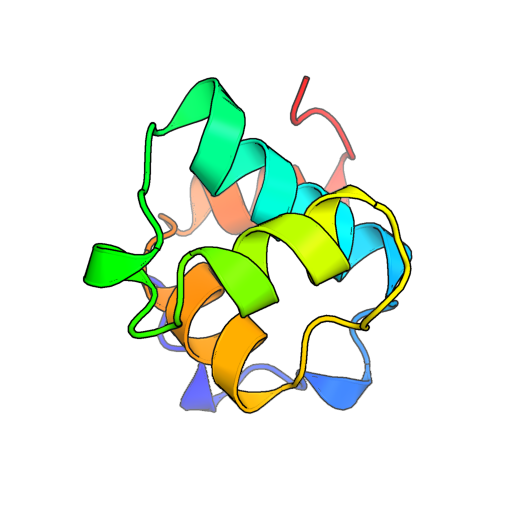ATOM 572 C C . VAL A 1 70 ? -12.378 -3.327 7.942 1.00 79.12 70 VAL A C 1
ATOM 574 O O . VAL A 1 70 ? -12.929 -4.070 7.133 1.00 79.12 70 VAL A O 1
ATOM 577 N N . GLU A 1 71 ? -12.491 -2.000 7.880 1.00 74.62 71 GLU A N 1
ATOM 578 C CA . GLU A 1 71 ? -13.312 -1.307 6.876 1.00 74.62 71 GLU A CA 1
ATOM 579 C C . GLU A 1 71 ? -12.872 -1.648 5.442 1.00 74.62 71 GLU A C 1
ATOM 581 O O . GLU A 1 71 ? -13.701 -1.964 4.581 1.00 74.62 71 GLU A O 1
ATOM 586 N N . GLY A 1 72 ? -11.557 -1.660 5.193 1.00 67.94 72 GLY A N 1
ATOM 587 C CA . GLY A 1 72 ? -10.986 -1.963 3.882 1.00 67.94 72 GLY A CA 1
ATOM 588 C C . GLY A 1 72 ? -11.138 -3.419 3.436 1.00 67.94 72 GLY A C 1
ATOM 589 O O . GLY A 1 72 ? -11.256 -3.674 2.235 1.00 67.94 72 GLY A O 1
ATOM 590 N N . LEU A 1 73 ? -11.144 -4.375 4.372 1.00 67.31 73 LEU A N 1
ATOM 591 C CA . LEU A 1 73 ? -11.251 -5.805 4.065 1.00 67.31 73 LEU A CA 1
ATOM 592 C C . LEU A 1 73 ? -12.678 -6.353 4.089 1.00 67.31 73 LEU A C 1
ATOM 594 O O . LEU A 1 73 ? -12.996 -7.231 3.289 1.00 67.31 73 LEU A O 1
ATOM 598 N N . VAL A 1 74 ? -13.502 -5.899 5.032 1.00 58.91 74 VAL A N 1
ATOM 599 C CA . VAL A 1 74 ? -14.771 -6.558 5.370 1.00 58.91 74 VAL A CA 1
ATOM 600 C C . VAL A 1 74 ? -15.944 -5.908 4.659 1.00 58.91 74 VAL A C 1
ATOM 602 O O . VAL A 1 74 ? -16.817 -6.616 4.164 1.00 58.91 74 VAL A O 1
ATOM 605 N N . GLU A 1 75 ? -15.967 -4.580 4.570 1.00 56.97 75 GLU A N 1
ATOM 606 C CA . GLU A 1 75 ? -17.179 -3.889 4.132 1.00 56.97 75 GLU A CA 1
ATOM 607 C C . GLU A 1 75 ? -17.054 -3.202 2.768 1.00 56.97 75 GLU A C 1
ATOM 609 O O . GLU A 1 75 ? -18.059 -2.883 2.139 1.00 56.97 75 GLU A O 1
ATOM 614 N N . GLY A 1 76 ? -15.833 -3.003 2.263 1.00 58.69 76 GLY A N 1
ATOM 615 C CA . GLY A 1 76 ? -15.627 -2.363 0.963 1.00 58.69 76 GLY A CA 1
ATOM 616 C C . GLY A 1 76 ? -16.034 -0.883 0.922 1.00 58.69 76 GLY A C 1
ATOM 617 O O . GLY A 1 76 ? -16.151 -0.341 -0.172 1.00 58.69 76 GLY A O 1
ATOM 618 N N . TYR A 1 77 ? -16.207 -0.232 2.080 1.00 54.69 77 TYR A N 1
ATOM 619 C CA . TYR A 1 77 ? -16.607 1.178 2.217 1.00 54.69 77 TYR A CA 1
ATOM 620 C C . TYR A 1 77 ? -15.440 2.187 2.168 1.00 54.69 77 TYR A C 1
ATOM 622 O O . TYR A 1 77 ? -15.617 3.338 2.558 1.00 54.69 77 TYR A O 1
ATOM 630 N N . LEU A 1 78 ? -14.244 1.817 1.703 1.00 49.75 78 LEU A N 1
ATOM 631 C CA . LEU A 1 78 ? -13.203 2.822 1.444 1.00 49.75 78 LEU A CA 1
ATOM 632 C C . LEU A 1 78 ? -13.470 3.469 0.073 1.00 49.75 78 LEU A C 1
ATOM 634 O O . LEU A 1 78 ? -13.070 2.920 -0.955 1.00 49.75 78 LEU A O 1
ATOM 638 N N . TRP A 1 79 ? -14.202 4.591 0.096 1.00 49.69 79 TRP A N 1
ATOM 639 C CA . TRP A 1 79 ? -14.558 5.459 -1.041 1.00 49.69 79 TRP A CA 1
ATOM 640 C C . TRP A 1 79 ? -13.594 6.636 -1.192 1.00 49.69 79 TRP A C 1
ATOM 642 O O . TRP A 1 79 ? -13.215 7.229 -0.154 1.00 49.69 79 TRP A O 1
#

Foldseek 3Di:
DDPCPPPPLVPQDQVLLLLLLCLCCPVVVDDCVQLVHDPVVSVCSVVVVDTQDSSSSNSSVVPDDPVRVCCSPPPVPSD

Secondary structure (DSSP, 8-state):
---GGGS-GGGS-HHHHHHHHHIIIIIS---TTTTT--HHHHHHHHTTSS---HHHHHHHHHTS-HHHHHIIIII----

Nearest PDB structures (foldseek):
  4ia8-assembly1_B  TM=7.253E-01  e=2.459E+00  Enterobacter sp. RFL1396
  3fya-assembly1_A  TM=6.307E-01  e=1.847E+00  Enterobacter sp. RFL1396
  5d50-assembly1_C  TM=7.086E-01  e=3.275E+00  Salmonella phage SPC32H
  3g5g-assembly1_A  TM=6.131E-01  e=4.118E+00  Enterobacter sp. RFL1396

Sequence (79 aa):
MIDARFIDLRSIPDDVRYRVFDYLWSAKRVGSRALEISSSLANMIKNGKRRVTDSLLKRMLELLTPEEYVEGLVEGYLW

Solvent-accessible surface area (backbone atoms only — not comparable to full-atom values): 4779 Å² total; per-residue (Å²): 101,40,74,58,88,81,53,70,60,86,78,57,52,69,71,55,50,50,49,55,50,48,44,38,42,70,75,69,60,51,49,38,73,82,66,74,46,52,65,66,57,50,51,33,39,77,68,69,75,39,81,81,46,65,76,51,47,44,57,55,47,44,75,26,45,64,64,58,49,47,41,53,71,76,68,66,72,77,125

Radius of gyration: 11.57 Å; Cα contacts (8 Å, |Δi|>4): 71; chains: 1; bounding box: 27×26×29 Å